Protein AF-A0A0R3S2K1-F1 (afdb_monomer_lite)

Organism: NCBI:txid1147741

pLDDT: mean 83.03, std 15.95, range [37.19, 96.56]

Secondary structure (DSSP, 8-state):
-----------SSHHHHHHHHHHHHHHHHHHHHHHHHHHHHHHHHHHHTT-SSSSHHHHHHHHHHHH-TT--HHHHHHHHHHHHHHHHHHHHHHHHHHHHHHHHHHHHHHGGG-TTHHHHHHHHHHHHHHHHHHHHHHHHHHHHHH----

InterPro domains:
  IPR010483 Alpha-2-macroglobulin RAP, C-terminal [PF06401] (21-150)
  IPR036744 RAP domain superfamily [G3DSA:1.20.81.10] (50-150)
  IPR036744 RAP domain superfamily [SSF47045] (48-147)
  IPR037999 Alpha-2-macroglobulin RAP, domain 3 [cd14808] (53-150)
  IPR038003 Alpha-2-macroglobulin receptor-associated protein [PTHR16560] (21-147)

Sequence (150 aa):
MQLFNKFNGNTLNGNSFEMSDKLNRELKMYHNNLIDSYDKLHRKVAQISEKVFNNEKVQNLWHLAVQNPNFTTSELESIRIELNHFDKRLEKMKYYDEELRAVKKQQEKLGKLNVFDEDVSSFEEENKRLQRKLRKLENYLETKIIHTEL

Structure (mmCIF, N/CA/C/O backbone):
data_AF-A0A0R3S2K1-F1
#
_entry.id   AF-A0A0R3S2K1-F1
#
loop_
_atom_site.group_PDB
_atom_site.id
_atom_site.type_symbol
_atom_site.label_atom_id
_atom_site.label_alt_id
_atom_site.label_comp_id
_atom_site.label_asym_id
_atom_site.label_entity_id
_atom_site.label_seq_id
_atom_site.pdbx_PDB_ins_code
_atom_site.Cartn_x
_atom_site.Cartn_y
_atom_site.Cartn_z
_atom_site.occupancy
_atom_site.B_iso_or_equiv
_atom_site.auth_seq_id
_atom_site.auth_comp_id
_atom_site.auth_asym_id
_atom_site.auth_atom_id
_atom_site.pdbx_PDB_model_num
ATOM 1 N N . MET A 1 1 ? -4.707 -32.297 91.037 1.00 39.66 1 MET A N 1
ATOM 2 C CA . MET A 1 1 ? -5.762 -32.079 90.024 1.00 39.66 1 MET A CA 1
ATOM 3 C C . MET A 1 1 ? -5.110 -31.469 88.798 1.00 39.66 1 MET A C 1
ATOM 5 O O . MET A 1 1 ? -4.618 -30.353 88.869 1.00 39.66 1 MET A O 1
ATOM 9 N N . GLN A 1 2 ? -5.002 -32.270 87.740 1.00 46.34 2 GLN A N 1
ATOM 10 C CA . GLN A 1 2 ? -4.475 -31.896 86.430 1.00 46.34 2 GLN A CA 1
ATOM 11 C C . GLN A 1 2 ? -5.421 -30.904 85.743 1.00 46.34 2 GLN A C 1
ATOM 13 O O . GLN A 1 2 ? -6.627 -31.132 85.741 1.00 46.34 2 GLN A O 1
ATOM 18 N N . LEU A 1 3 ? -4.874 -29.887 85.077 1.00 42.94 3 LEU A N 1
ATOM 19 C CA . LEU A 1 3 ? -5.505 -29.311 83.891 1.00 42.94 3 LEU A CA 1
ATOM 20 C C . LEU A 1 3 ? -4.481 -29.307 82.756 1.00 42.94 3 LEU A C 1
ATOM 22 O O . LEU A 1 3 ? -3.621 -28.441 82.634 1.00 42.94 3 LEU A O 1
ATOM 26 N N . PHE A 1 4 ? -4.581 -30.370 81.965 1.00 44.88 4 PHE A N 1
ATOM 27 C CA . PHE A 1 4 ? -4.102 -30.476 80.596 1.00 44.88 4 PHE A CA 1
ATOM 28 C C . PHE A 1 4 ? -4.712 -29.356 79.739 1.00 44.88 4 PHE A C 1
ATOM 30 O O . PHE A 1 4 ? -5.932 -29.230 79.714 1.00 44.88 4 PHE A O 1
ATOM 37 N N . ASN A 1 5 ? -3.901 -28.638 78.955 1.00 45.81 5 ASN A N 1
ATOM 38 C CA . ASN A 1 5 ? -4.160 -28.498 77.514 1.00 45.81 5 ASN A CA 1
ATOM 39 C C . ASN A 1 5 ? -2.987 -27.844 76.762 1.00 45.81 5 ASN A C 1
ATOM 41 O O . ASN A 1 5 ? -2.874 -26.632 76.636 1.00 45.81 5 ASN A O 1
ATOM 45 N N . LYS A 1 6 ? -2.105 -28.710 76.255 1.00 52.34 6 LYS A N 1
ATOM 46 C CA . LYS A 1 6 ? -1.800 -28.862 74.824 1.00 52.34 6 LYS A CA 1
ATOM 47 C C . LYS A 1 6 ? -1.987 -27.602 73.957 1.00 52.34 6 LYS A C 1
ATOM 49 O O . LYS A 1 6 ? -2.974 -27.495 73.238 1.00 52.34 6 LYS A O 1
ATOM 54 N N . PHE A 1 7 ? -0.973 -26.738 73.904 1.00 38.47 7 PHE A N 1
ATOM 55 C CA . PHE A 1 7 ? -0.719 -25.964 72.686 1.00 38.47 7 PHE A CA 1
ATOM 56 C C . PHE A 1 7 ? 0.224 -26.764 71.792 1.00 38.47 7 PHE A C 1
ATOM 58 O O . PHE A 1 7 ? 1.445 -26.753 71.916 1.00 38.47 7 PHE A O 1
ATOM 65 N N . ASN A 1 8 ? -0.432 -27.564 70.958 1.00 45.19 8 ASN A N 1
ATOM 66 C CA . ASN A 1 8 ? 0.135 -28.368 69.897 1.00 45.19 8 ASN A CA 1
ATOM 67 C C . ASN A 1 8 ? 0.798 -27.426 68.880 1.00 45.19 8 ASN A C 1
ATOM 69 O O . ASN A 1 8 ? 0.136 -26.532 68.352 1.00 45.19 8 ASN A O 1
ATOM 73 N N . GLY A 1 9 ? 2.084 -27.626 68.595 1.00 51.03 9 GLY A N 1
ATOM 74 C CA . GLY A 1 9 ? 2.709 -27.030 67.420 1.00 51.03 9 GLY A CA 1
ATOM 75 C C . GLY A 1 9 ? 2.014 -27.555 66.167 1.00 51.03 9 GLY A C 1
ATOM 76 O O . GLY A 1 9 ? 1.922 -28.766 66.009 1.00 51.03 9 GLY A O 1
ATOM 77 N N . ASN A 1 10 ? 1.461 -26.659 65.345 1.00 53.72 10 ASN A N 1
ATOM 78 C CA . ASN A 1 10 ? 1.144 -26.871 63.927 1.00 53.72 10 ASN A CA 1
ATOM 79 C C . ASN A 1 10 ? 0.471 -25.617 63.348 1.00 53.72 10 ASN A C 1
ATOM 81 O O . ASN A 1 10 ? -0.738 -25.602 63.134 1.00 53.72 10 ASN A O 1
ATOM 85 N N . THR A 1 11 ? 1.245 -24.566 63.059 1.00 53.06 11 THR A N 1
ATOM 86 C CA . THR A 1 11 ? 0.693 -23.416 62.319 1.00 53.06 11 THR A CA 1
ATOM 87 C C . THR A 1 11 ? 1.717 -22.710 61.432 1.00 53.06 11 THR A C 1
ATOM 89 O O . THR A 1 11 ? 1.779 -21.494 61.471 1.00 53.06 11 THR A O 1
ATOM 92 N N . LEU A 1 12 ? 2.539 -23.409 60.633 1.00 52.34 12 LEU A N 1
ATOM 93 C CA . LEU A 1 12 ? 3.434 -22.718 59.674 1.00 52.34 12 LEU A CA 1
ATOM 94 C C . LEU A 1 12 ? 3.697 -23.439 58.329 1.00 52.34 12 LEU A C 1
ATOM 96 O O . LEU A 1 12 ? 4.643 -23.075 57.646 1.00 52.34 12 LEU A O 1
ATOM 100 N N . ASN A 1 13 ? 2.874 -24.404 57.886 1.00 54.28 13 ASN A N 1
ATOM 101 C CA . ASN A 1 13 ? 3.122 -25.102 56.600 1.00 54.28 13 ASN A CA 1
ATOM 102 C C . ASN A 1 13 ? 2.076 -24.875 55.486 1.00 54.28 13 ASN A C 1
ATOM 104 O O . ASN A 1 13 ? 2.385 -25.139 54.329 1.00 54.28 13 ASN A O 1
ATOM 108 N N . GLY A 1 14 ? 0.880 -24.345 55.781 1.00 53.81 14 GLY A N 1
ATOM 109 C CA . GLY A 1 14 ? -0.171 -24.137 54.764 1.00 53.81 14 GLY A CA 1
ATOM 110 C C . GLY A 1 14 ? 0.125 -23.000 53.776 1.00 53.81 14 GLY A C 1
ATOM 111 O O . GLY A 1 14 ? -0.016 -23.170 52.570 1.00 53.81 14 GLY A O 1
ATOM 112 N N . ASN A 1 15 ? 0.642 -21.873 54.274 1.00 62.00 15 ASN A N 1
ATOM 113 C CA . ASN A 1 15 ? 0.906 -20.682 53.454 1.00 62.00 15 ASN A CA 1
ATOM 114 C C . ASN A 1 15 ? 2.074 -20.861 52.471 1.00 62.00 15 ASN A C 1
ATOM 116 O O . ASN A 1 15 ? 2.094 -20.232 51.419 1.00 62.00 15 ASN A O 1
ATOM 120 N N . SER A 1 16 ? 3.056 -21.705 52.806 1.00 69.50 16 SER A N 1
ATOM 121 C CA . SER A 1 16 ? 4.249 -21.911 51.973 1.00 69.50 16 SER A CA 1
ATOM 122 C C . SER A 1 16 ? 3.925 -22.711 50.707 1.00 69.50 16 SER A C 1
ATOM 124 O O . SER A 1 16 ? 4.368 -22.363 49.614 1.00 69.50 16 SER A O 1
ATOM 126 N N . PHE A 1 17 ? 3.087 -23.743 50.842 1.00 76.69 17 PHE A N 1
ATOM 127 C CA . PHE A 1 17 ? 2.661 -24.581 49.723 1.00 76.69 17 PHE A CA 1
ATOM 128 C C . PHE A 1 17 ? 1.764 -23.811 48.747 1.00 76.69 17 PHE A C 1
ATOM 130 O O . PHE A 1 17 ? 2.014 -23.814 47.547 1.00 76.69 17 PHE A O 1
ATOM 137 N N . GLU A 1 18 ? 0.783 -23.066 49.259 1.00 79.12 18 GLU A N 1
ATOM 138 C CA . GLU A 1 18 ? -0.133 -22.282 48.425 1.00 79.12 18 GLU A CA 1
ATOM 139 C C . GLU A 1 18 ? 0.579 -21.120 47.704 1.00 79.12 18 GLU A C 1
ATOM 141 O O . GLU A 1 18 ? 0.320 -20.852 46.528 1.00 79.12 18 GLU A O 1
ATOM 146 N N . MET A 1 19 ? 1.553 -20.482 48.366 1.00 79.06 19 MET A N 1
ATOM 147 C CA . MET A 1 19 ? 2.429 -19.481 47.747 1.00 79.06 19 MET A CA 1
ATOM 148 C C . MET A 1 19 ? 3.326 -20.100 46.662 1.00 79.06 19 MET A C 1
ATOM 150 O O . MET A 1 19 ? 3.502 -19.506 45.598 1.00 79.06 19 MET A O 1
ATOM 154 N N . SER A 1 20 ? 3.865 -21.299 46.904 1.00 85.25 20 SER A N 1
ATOM 155 C CA . SER A 1 20 ? 4.679 -22.041 45.933 1.00 85.25 20 SER A CA 1
ATOM 156 C C . SER A 1 20 ? 3.866 -22.451 44.702 1.00 85.25 20 SER A C 1
ATOM 158 O O . SER A 1 20 ? 4.311 -22.240 43.573 1.00 85.25 20 SER A O 1
ATOM 160 N N . ASP A 1 21 ? 2.642 -22.939 44.900 1.00 89.00 21 ASP A N 1
ATOM 161 C CA . ASP A 1 21 ? 1.721 -23.302 43.823 1.00 89.00 21 ASP A CA 1
ATOM 162 C C . ASP A 1 21 ? 1.313 -22.092 42.984 1.00 89.00 21 ASP A C 1
ATOM 164 O O . ASP A 1 21 ? 1.281 -22.166 41.750 1.00 89.00 21 ASP A O 1
ATOM 168 N N . LYS A 1 22 ? 1.037 -20.956 43.635 1.00 90.06 22 LYS A N 1
ATOM 169 C CA . LYS A 1 22 ? 0.742 -19.699 42.944 1.00 90.06 22 LYS A CA 1
ATOM 170 C C . LYS A 1 22 ? 1.932 -19.241 42.101 1.00 90.06 22 LYS A C 1
ATOM 172 O O . LYS A 1 22 ? 1.757 -18.953 40.918 1.00 90.06 22 LYS A O 1
ATOM 177 N N . LEU A 1 23 ? 3.136 -19.253 42.672 1.00 90.88 23 LEU A N 1
ATOM 178 C CA . LEU A 1 23 ? 4.360 -18.868 41.969 1.00 90.88 23 LEU A CA 1
ATOM 179 C C . LEU A 1 23 ? 4.642 -19.792 40.775 1.00 90.88 23 LEU A C 1
ATOM 181 O O . LEU A 1 23 ? 5.017 -19.329 39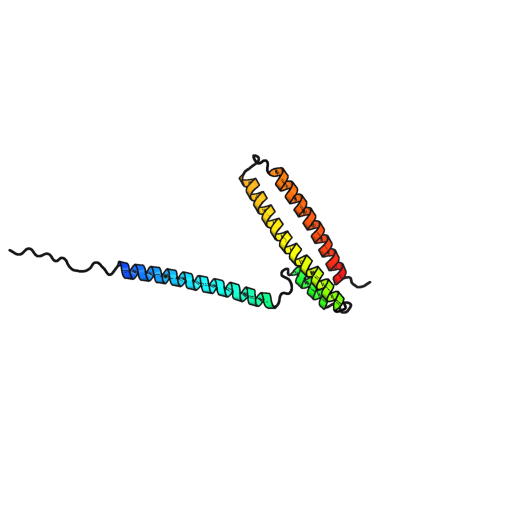.702 1.00 90.88 23 LEU A O 1
ATOM 185 N N . ASN A 1 24 ? 4.402 -21.096 40.925 1.00 91.69 24 ASN A N 1
ATOM 186 C CA . ASN A 1 24 ? 4.577 -22.074 39.855 1.00 91.69 24 ASN A CA 1
ATOM 187 C C . ASN A 1 24 ? 3.558 -21.874 38.716 1.00 91.69 24 ASN A C 1
ATOM 189 O O . ASN A 1 24 ? 3.896 -22.015 37.539 1.00 91.69 24 ASN A O 1
ATOM 193 N N . ARG A 1 25 ? 2.310 -21.502 39.039 1.00 93.25 25 ARG A N 1
ATOM 194 C CA . ARG A 1 25 ? 1.299 -21.130 38.032 1.00 93.25 25 ARG A CA 1
ATOM 195 C C . ARG A 1 25 ? 1.696 -19.866 37.279 1.00 93.25 25 ARG A C 1
ATOM 197 O O . ARG A 1 25 ? 1.649 -19.868 36.052 1.00 93.25 25 ARG A O 1
ATOM 204 N N . GLU A 1 26 ? 2.119 -18.824 37.991 1.00 94.00 26 GLU A N 1
ATOM 205 C CA . GLU A 1 26 ? 2.586 -17.576 37.377 1.00 94.00 26 GLU A CA 1
ATOM 206 C C . GLU A 1 26 ? 3.799 -17.828 36.476 1.00 94.00 26 GLU A C 1
ATOM 208 O O . GLU A 1 26 ? 3.810 -17.398 35.324 1.00 94.00 26 GLU A O 1
ATOM 213 N N . LEU A 1 27 ? 4.776 -18.612 36.940 1.00 95.00 27 LEU A N 1
ATOM 214 C CA . LEU A 1 27 ? 5.958 -18.969 36.160 1.00 95.00 27 LEU A CA 1
ATOM 215 C C . LEU A 1 27 ? 5.597 -19.732 34.879 1.00 95.00 27 LEU A C 1
ATOM 217 O O . LEU A 1 27 ? 6.116 -19.413 33.811 1.00 95.00 27 LEU A O 1
ATOM 221 N N . LYS A 1 28 ? 4.668 -20.694 34.958 1.00 94.75 28 LYS A N 1
ATOM 222 C CA . LYS A 1 28 ? 4.149 -21.399 33.775 1.00 94.75 28 LYS A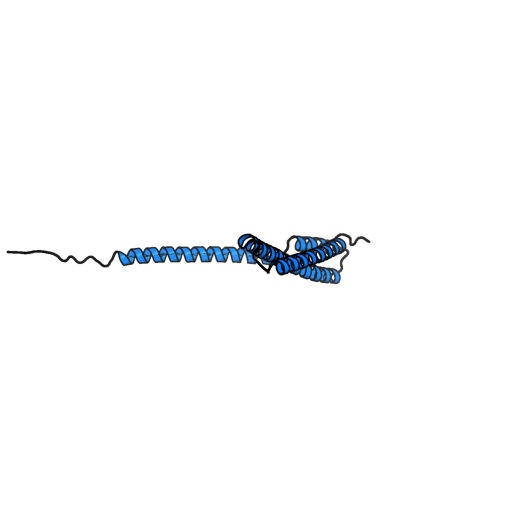 CA 1
ATOM 223 C C . LYS A 1 28 ? 3.449 -20.453 32.807 1.00 94.75 28 LYS A C 1
ATOM 225 O O . LYS A 1 28 ? 3.655 -20.567 31.604 1.00 94.75 28 LYS A O 1
ATOM 230 N N . MET A 1 29 ? 2.653 -19.508 33.308 1.00 94.38 29 MET A N 1
ATOM 231 C CA . MET A 1 29 ? 2.014 -18.502 32.458 1.00 94.38 29 MET A CA 1
ATOM 232 C C . MET A 1 29 ? 3.047 -17.629 31.744 1.00 94.38 29 MET A C 1
ATOM 234 O O . MET A 1 29 ? 2.950 -17.455 30.533 1.00 94.38 29 MET A O 1
ATOM 238 N N . TYR A 1 30 ? 4.056 -17.119 32.456 1.00 95.50 30 TYR A N 1
ATOM 239 C CA . TYR A 1 30 ? 5.134 -16.337 31.844 1.00 95.50 30 TYR A CA 1
ATOM 240 C C . TYR A 1 30 ? 5.921 -17.144 30.816 1.00 95.50 30 TYR A C 1
ATOM 242 O O . TYR A 1 30 ? 6.205 -16.632 29.737 1.00 95.50 30 TYR A O 1
ATOM 250 N N . HIS A 1 31 ? 6.237 -18.401 31.122 1.00 95.00 31 HIS A N 1
ATOM 251 C CA . HIS A 1 31 ? 6.942 -19.289 30.207 1.00 95.00 31 HIS A CA 1
ATOM 252 C C . HIS A 1 31 ? 6.143 -19.536 28.923 1.00 95.00 31 HIS A C 1
ATOM 254 O O . HIS A 1 31 ? 6.676 -19.358 27.831 1.00 95.00 31 HIS A O 1
ATOM 260 N N . ASN A 1 32 ? 4.853 -19.857 29.046 1.00 94.31 32 ASN A N 1
ATOM 261 C CA . ASN A 1 32 ? 3.976 -20.060 27.894 1.00 94.31 32 ASN A CA 1
ATOM 262 C C . ASN A 1 32 ? 3.831 -18.773 27.074 1.00 94.31 32 ASN A C 1
ATOM 264 O O . ASN A 1 32 ? 3.982 -18.800 25.859 1.00 94.31 32 ASN A O 1
ATOM 268 N N . ASN A 1 33 ? 3.639 -17.627 27.734 1.00 95.44 33 ASN A N 1
ATOM 269 C CA . ASN A 1 33 ? 3.582 -16.331 27.059 1.00 95.44 33 ASN A CA 1
ATOM 270 C C . ASN A 1 33 ? 4.889 -16.007 26.321 1.00 95.44 33 ASN A C 1
ATOM 272 O O . ASN A 1 33 ? 4.855 -15.443 25.227 1.00 95.44 33 ASN A O 1
ATOM 276 N N . LEU A 1 34 ? 6.043 -16.347 26.904 1.00 96.06 34 LEU A N 1
ATOM 277 C CA . LEU A 1 34 ? 7.349 -16.139 26.286 1.00 96.06 34 LEU A CA 1
ATOM 278 C C . LEU A 1 34 ? 7.526 -17.032 25.054 1.00 96.06 34 LEU A C 1
ATOM 280 O O . LEU A 1 34 ? 7.950 -16.528 24.017 1.00 96.06 34 LEU A O 1
ATOM 284 N N . ILE A 1 35 ? 7.158 -18.314 25.148 1.00 95.19 35 ILE A N 1
ATOM 285 C CA . ILE A 1 35 ? 7.172 -19.252 24.015 1.00 95.19 35 ILE A CA 1
ATOM 286 C C . ILE A 1 35 ? 6.245 -18.757 22.907 1.00 95.19 35 ILE A C 1
ATOM 288 O O . ILE A 1 35 ? 6.684 -18.616 21.772 1.00 95.19 35 ILE A O 1
ATOM 292 N N . ASP A 1 36 ? 5.006 -18.388 23.231 1.00 95.25 36 ASP A N 1
ATOM 293 C CA . ASP A 1 36 ? 4.048 -17.874 22.250 1.00 95.25 36 ASP A CA 1
ATOM 294 C C . ASP A 1 36 ? 4.568 -16.610 21.552 1.00 95.25 36 ASP A C 1
ATOM 296 O O . ASP A 1 36 ? 4.370 -16.410 20.351 1.00 95.25 36 ASP A O 1
ATOM 300 N N . SER A 1 37 ? 5.223 -15.727 22.308 1.00 93.06 37 SER A N 1
ATOM 301 C CA . SER A 1 37 ? 5.822 -14.500 21.777 1.00 93.06 37 SER A CA 1
ATOM 302 C C . SER A 1 37 ? 7.015 -14.806 20.871 1.00 93.06 37 SER A C 1
ATOM 304 O O . SER A 1 37 ? 7.139 -14.210 19.798 1.00 93.06 37 SER A O 1
ATOM 306 N N . TYR A 1 38 ? 7.861 -15.754 21.278 1.00 95.00 38 TYR A N 1
ATOM 307 C CA . TYR A 1 38 ? 8.998 -16.231 20.500 1.00 95.00 38 TYR A CA 1
ATOM 308 C C . TYR A 1 38 ? 8.548 -16.900 19.201 1.00 95.00 38 TYR A C 1
ATOM 310 O O . TYR A 1 38 ? 9.034 -16.528 18.138 1.00 95.00 38 TYR A O 1
ATOM 318 N N . ASP A 1 39 ? 7.571 -17.803 19.245 1.00 91.50 39 ASP A N 1
ATOM 319 C CA . ASP A 1 39 ? 7.051 -18.500 18.067 1.00 91.50 39 ASP A CA 1
ATOM 320 C C . ASP A 1 39 ? 6.434 -17.525 17.062 1.00 91.50 39 ASP A C 1
ATOM 322 O O . ASP A 1 39 ? 6.652 -17.635 15.852 1.00 91.50 39 ASP A O 1
ATOM 326 N N . LYS A 1 40 ? 5.697 -16.517 17.547 1.00 92.12 40 LYS A N 1
ATOM 327 C CA . LYS A 1 40 ? 5.181 -15.430 16.702 1.00 92.12 40 LYS A CA 1
ATOM 328 C C . LYS A 1 40 ? 6.315 -14.647 16.045 1.00 92.12 40 LYS A C 1
ATOM 330 O O . LYS A 1 40 ? 6.215 -14.326 14.860 1.00 92.12 40 LYS A O 1
ATOM 335 N N . LEU A 1 41 ? 7.377 -14.334 16.790 1.00 89.06 41 LEU A N 1
ATOM 336 C CA . LEU A 1 41 ? 8.542 -13.636 16.253 1.00 89.06 41 LEU A CA 1
ATOM 337 C C . LEU A 1 41 ? 9.282 -14.499 15.226 1.00 89.06 41 LEU A C 1
ATOM 339 O O . LEU A 1 41 ? 9.566 -14.020 14.135 1.00 89.06 41 LEU A O 1
ATOM 343 N N . HIS A 1 42 ? 9.528 -15.771 15.533 1.00 84.94 42 HIS A N 1
ATOM 344 C CA . HIS A 1 42 ? 10.204 -16.717 14.654 1.00 84.94 42 HIS A CA 1
ATOM 345 C C . HIS A 1 42 ? 9.455 -16.882 13.328 1.00 84.94 42 HIS A C 1
ATOM 347 O O . HIS A 1 42 ? 10.055 -16.747 12.264 1.00 84.94 42 HIS A O 1
ATOM 353 N N . ARG A 1 43 ? 8.126 -17.060 13.373 1.00 82.19 43 ARG A N 1
ATOM 354 C CA . ARG A 1 43 ? 7.282 -17.108 12.166 1.00 82.19 43 ARG A CA 1
ATOM 355 C C . ARG A 1 43 ? 7.377 -15.825 11.347 1.00 82.19 43 ARG A C 1
ATOM 357 O O . ARG A 1 43 ? 7.482 -15.899 10.128 1.00 82.19 43 ARG A O 1
ATOM 364 N N . LYS A 1 44 ? 7.366 -14.655 11.995 1.00 75.94 44 LYS A N 1
ATOM 365 C CA . LYS A 1 44 ? 7.538 -13.371 11.300 1.00 75.94 44 LYS A CA 1
ATOM 366 C C . LYS A 1 44 ? 8.912 -13.269 10.642 1.00 75.94 44 LYS A C 1
ATOM 368 O O . LYS A 1 44 ? 8.980 -12.915 9.476 1.00 75.94 44 LYS A O 1
ATOM 373 N N . VAL A 1 45 ? 9.986 -13.612 11.349 1.00 75.56 45 VAL A N 1
ATOM 374 C CA . VAL A 1 45 ? 11.359 -13.564 10.819 1.00 75.56 45 VAL A CA 1
ATOM 375 C C . VAL A 1 45 ? 11.535 -14.526 9.641 1.00 75.56 45 VAL A C 1
ATOM 377 O O . VAL A 1 45 ? 12.067 -14.121 8.612 1.00 75.56 45 VAL A O 1
ATOM 380 N N . ALA A 1 46 ? 11.023 -15.754 9.746 1.00 72.31 46 ALA A N 1
ATOM 381 C CA . ALA A 1 46 ? 11.057 -16.733 8.659 1.00 72.31 46 ALA A CA 1
ATOM 382 C C . ALA A 1 46 ? 10.245 -16.288 7.425 1.00 72.31 46 ALA A C 1
ATOM 384 O O . ALA A 1 46 ? 10.616 -16.591 6.299 1.00 72.31 46 ALA A O 1
ATOM 385 N N . GLN A 1 47 ? 9.156 -15.535 7.614 1.00 60.84 47 GLN A N 1
ATOM 386 C CA . GLN A 1 47 ? 8.392 -14.942 6.507 1.00 60.84 47 GLN A CA 1
ATOM 387 C C . GLN A 1 47 ? 9.063 -13.698 5.903 1.00 60.84 47 GLN A C 1
ATOM 389 O O . GLN A 1 47 ? 8.838 -13.389 4.734 1.00 60.84 47 GLN A O 1
ATOM 394 N N . ILE A 1 48 ? 9.869 -12.971 6.681 1.00 57.09 48 ILE A N 1
ATOM 395 C CA . ILE A 1 48 ? 10.580 -11.766 6.228 1.00 57.09 48 ILE A CA 1
ATOM 396 C C . ILE A 1 48 ? 11.726 -12.123 5.276 1.00 57.09 48 ILE A C 1
ATOM 398 O O . ILE A 1 48 ? 12.023 -11.335 4.383 1.00 57.09 48 ILE A O 1
ATOM 402 N N . SER A 1 49 ? 12.342 -13.304 5.399 1.00 55.62 49 SER A N 1
ATOM 403 C CA . SER A 1 49 ? 13.485 -13.673 4.550 1.00 55.62 49 SER A CA 1
ATOM 404 C C . SER A 1 49 ? 13.152 -13.858 3.064 1.00 55.62 49 SER A C 1
ATOM 406 O O . SER A 1 49 ? 14.074 -13.982 2.265 1.00 55.62 49 SER A O 1
ATOM 408 N N . GLU A 1 50 ? 11.873 -13.843 2.675 1.00 61.56 50 GLU A N 1
ATOM 409 C CA . GLU A 1 50 ? 11.446 -14.072 1.286 1.00 61.56 50 GLU A CA 1
ATOM 410 C C . GLU A 1 50 ? 10.643 -12.905 0.674 1.00 61.56 50 GLU A C 1
ATOM 412 O O . GLU A 1 50 ? 10.494 -12.818 -0.546 1.00 61.56 50 GLU A O 1
ATOM 417 N N . LYS A 1 51 ? 10.150 -11.963 1.493 1.00 70.31 51 LYS A N 1
ATOM 418 C CA . LYS A 1 51 ? 9.326 -10.838 1.022 1.00 70.31 51 LYS A CA 1
ATOM 419 C C . LYS A 1 51 ? 10.180 -9.600 0.755 1.00 70.31 51 LYS A C 1
ATOM 421 O O . LYS A 1 51 ? 10.698 -8.979 1.677 1.00 70.31 51 LYS A O 1
ATOM 426 N N . VAL A 1 52 ? 10.292 -9.219 -0.519 1.00 82.50 52 VAL A N 1
ATOM 427 C CA . VAL A 1 52 ? 10.972 -7.979 -0.944 1.00 82.50 52 VAL A CA 1
ATOM 428 C C . VAL A 1 52 ? 10.117 -6.752 -0.607 1.00 82.50 52 VAL A C 1
ATOM 430 O O . VAL A 1 52 ? 10.660 -5.692 -0.303 1.00 82.50 52 VAL A O 1
ATOM 433 N N . PHE A 1 53 ? 8.791 -6.915 -0.630 1.00 91.31 53 PHE A N 1
ATOM 434 C CA . PHE A 1 53 ? 7.805 -5.884 -0.310 1.00 91.31 53 PHE A CA 1
ATOM 435 C C . PHE A 1 53 ? 6.810 -6.388 0.738 1.00 91.31 53 PHE A C 1
ATOM 437 O O . PHE A 1 53 ? 6.475 -7.575 0.778 1.00 91.31 53 PHE A O 1
ATOM 444 N N . ASN A 1 54 ? 6.311 -5.482 1.581 1.00 89.06 54 ASN A N 1
ATOM 445 C CA . ASN A 1 54 ? 5.34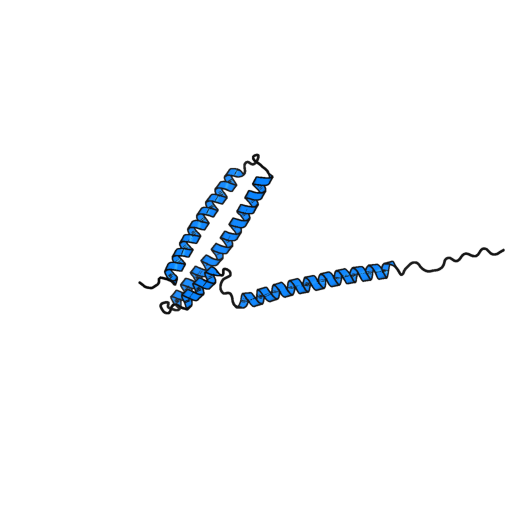6 -5.830 2.625 1.00 89.06 54 ASN A CA 1
ATOM 446 C C . ASN A 1 54 ? 3.952 -6.077 2.041 1.00 89.06 54 ASN A C 1
ATOM 448 O O . ASN A 1 54 ? 3.231 -6.973 2.489 1.00 89.06 54 ASN A O 1
ATOM 452 N N . ASN A 1 55 ? 3.561 -5.277 1.048 1.00 92.44 55 ASN A N 1
ATOM 453 C CA . ASN A 1 55 ? 2.279 -5.401 0.379 1.00 92.44 55 ASN A CA 1
ATOM 454 C C . ASN A 1 55 ? 2.317 -6.463 -0.734 1.00 92.44 55 ASN A C 1
ATOM 456 O O . ASN A 1 55 ? 3.129 -6.404 -1.658 1.00 92.44 55 ASN A O 1
ATOM 460 N N . GLU A 1 56 ? 1.371 -7.403 -0.685 1.00 91.88 56 GLU A N 1
ATOM 461 C CA . GLU A 1 56 ? 1.255 -8.506 -1.648 1.00 91.88 56 GLU A CA 1
ATOM 462 C C . GLU A 1 56 ? 1.036 -8.023 -3.088 1.00 91.88 56 GLU A C 1
ATOM 464 O O . GLU A 1 56 ? 1.589 -8.597 -4.023 1.00 91.88 56 GLU A O 1
ATOM 469 N N . LYS A 1 57 ? 0.297 -6.925 -3.292 1.00 92.19 57 LYS A N 1
ATOM 470 C CA . LYS A 1 57 ? 0.099 -6.350 -4.629 1.00 92.19 57 LYS A CA 1
ATOM 471 C C . LYS A 1 57 ? 1.411 -5.828 -5.213 1.00 92.19 57 LYS A C 1
ATOM 473 O O . LYS A 1 57 ? 1.688 -6.049 -6.389 1.00 92.19 57 LYS A O 1
ATOM 478 N N . VAL A 1 58 ? 2.229 -5.166 -4.397 1.00 95.38 58 VAL A N 1
ATOM 479 C CA . VAL A 1 58 ? 3.541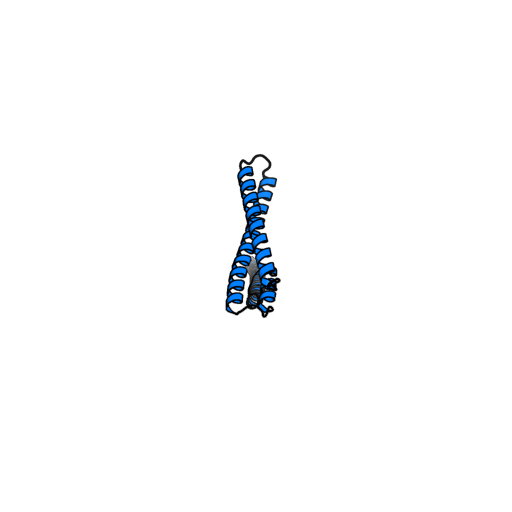 -4.659 -4.826 1.00 95.38 58 VAL A CA 1
ATOM 480 C C . VAL A 1 58 ? 4.488 -5.817 -5.131 1.00 95.38 58 VAL A C 1
ATOM 482 O O . VAL A 1 58 ? 5.180 -5.791 -6.147 1.00 95.38 58 VAL A O 1
ATOM 485 N N . GLN A 1 59 ? 4.453 -6.868 -4.311 1.00 93.56 59 GLN A N 1
ATOM 486 C CA . GLN A 1 59 ? 5.198 -8.101 -4.560 1.00 93.56 59 GLN A CA 1
ATOM 487 C C . GLN A 1 59 ? 4.801 -8.747 -5.900 1.00 93.56 59 GLN A C 1
ATOM 489 O O . GLN A 1 59 ? 5.676 -9.164 -6.658 1.00 93.56 59 GLN A O 1
ATOM 494 N N . ASN A 1 60 ? 3.506 -8.776 -6.229 1.00 91.88 60 ASN A N 1
ATOM 495 C CA . ASN A 1 60 ? 3.022 -9.297 -7.509 1.00 91.88 60 ASN A CA 1
ATOM 496 C C . ASN A 1 60 ? 3.501 -8.446 -8.694 1.00 91.88 60 ASN A C 1
ATOM 498 O O . ASN A 1 60 ? 3.973 -8.997 -9.684 1.00 91.88 60 ASN A O 1
ATOM 502 N N . LEU A 1 61 ? 3.444 -7.113 -8.586 1.00 93.69 61 LEU A N 1
ATOM 503 C CA . LEU A 1 61 ? 3.977 -6.210 -9.616 1.00 93.69 61 LEU A CA 1
ATOM 504 C C . LEU A 1 61 ? 5.477 -6.420 -9.837 1.00 93.69 61 LEU A C 1
ATOM 506 O O . LEU A 1 61 ? 5.932 -6.452 -10.976 1.00 93.69 61 LEU A O 1
ATOM 510 N N . TRP A 1 62 ? 6.241 -6.614 -8.762 1.00 94.50 62 TRP A N 1
ATOM 511 C CA . TRP A 1 62 ? 7.660 -6.935 -8.871 1.00 94.50 62 TRP A CA 1
ATOM 512 C C . TRP A 1 62 ? 7.902 -8.261 -9.591 1.00 94.50 62 TRP A C 1
ATOM 514 O O . TRP A 1 62 ? 8.769 -8.340 -10.457 1.00 94.50 62 TRP A O 1
ATOM 524 N N . HIS A 1 63 ? 7.118 -9.290 -9.272 1.00 91.31 63 HIS A N 1
ATOM 525 C CA . HIS A 1 63 ? 7.227 -10.585 -9.934 1.00 91.31 63 HIS A CA 1
ATOM 526 C C . HIS A 1 63 ? 6.964 -10.477 -11.442 1.00 91.31 63 HIS A C 1
ATOM 528 O O . HIS A 1 63 ? 7.738 -11.011 -12.231 1.00 91.31 63 HIS A O 1
ATOM 534 N N . LEU A 1 64 ? 5.932 -9.723 -11.839 1.00 91.31 64 LEU A N 1
ATOM 535 C CA . LEU A 1 64 ? 5.633 -9.447 -13.248 1.00 91.31 64 LEU A CA 1
ATOM 536 C C . LEU A 1 64 ? 6.768 -8.679 -13.938 1.00 91.31 64 LEU A C 1
ATOM 538 O O . LEU A 1 64 ? 7.139 -9.020 -15.056 1.00 91.31 64 LEU A O 1
ATOM 542 N N . ALA A 1 65 ? 7.358 -7.685 -13.266 1.00 90.94 65 ALA A N 1
ATOM 543 C CA . ALA A 1 65 ? 8.483 -6.928 -13.812 1.00 90.94 65 ALA A CA 1
ATOM 544 C C . ALA A 1 65 ? 9.709 -7.820 -14.059 1.00 90.94 65 ALA A C 1
ATOM 546 O O . ALA A 1 65 ? 10.299 -7.754 -15.129 1.00 90.94 65 ALA A O 1
ATOM 547 N N . VAL A 1 66 ? 10.061 -8.692 -13.109 1.00 89.69 66 VAL A N 1
ATOM 548 C CA . VAL A 1 66 ? 11.204 -9.616 -13.237 1.00 89.69 66 VAL A CA 1
ATOM 549 C C . VAL A 1 66 ? 10.986 -10.665 -14.332 1.00 89.69 66 VAL A C 1
ATOM 551 O O . VAL A 1 66 ? 11.945 -11.096 -14.966 1.00 89.69 66 VAL A O 1
ATOM 554 N N . GLN A 1 67 ? 9.741 -11.087 -14.559 1.00 87.56 67 GLN A N 1
ATOM 555 C CA . GLN A 1 67 ? 9.404 -12.026 -15.631 1.00 87.56 67 GLN A CA 1
ATOM 556 C C . GLN A 1 67 ? 9.449 -11.397 -17.029 1.00 87.56 67 GLN A C 1
ATOM 558 O O . GLN A 1 67 ? 9.524 -12.133 -18.012 1.00 87.56 67 GLN A O 1
ATOM 563 N N . ASN A 1 68 ? 9.387 -10.068 -17.135 1.00 84.81 68 ASN A N 1
ATOM 564 C CA . ASN A 1 68 ? 9.378 -9.376 -18.414 1.00 84.81 68 ASN A CA 1
ATOM 565 C C . ASN A 1 68 ? 10.816 -9.263 -18.975 1.00 84.81 68 ASN A C 1
ATOM 567 O O . ASN A 1 68 ? 11.645 -8.560 -18.391 1.00 84.81 68 ASN A O 1
ATOM 571 N N . PRO A 1 69 ? 11.130 -9.917 -20.112 1.00 83.94 69 PRO A N 1
ATOM 572 C CA . PRO A 1 69 ? 12.478 -9.919 -20.682 1.00 83.94 69 PRO A CA 1
ATOM 573 C C . PRO A 1 69 ? 12.876 -8.579 -21.320 1.00 83.94 69 PRO A C 1
ATOM 575 O O . PRO A 1 69 ? 14.044 -8.400 -21.659 1.00 83.94 69 PRO A O 1
ATOM 578 N N . ASN A 1 70 ? 11.935 -7.644 -21.493 1.00 87.31 70 ASN A N 1
ATOM 579 C CA . ASN A 1 70 ? 12.187 -6.355 -22.140 1.00 87.31 70 ASN A CA 1
ATOM 580 C C . ASN A 1 70 ? 12.910 -5.359 -21.224 1.00 87.31 70 ASN A C 1
ATOM 582 O O . ASN A 1 70 ? 13.401 -4.343 -21.711 1.00 87.31 70 ASN A O 1
ATOM 586 N N . PHE A 1 71 ? 12.985 -5.626 -19.917 1.00 88.25 71 PHE A N 1
ATOM 587 C CA . PHE A 1 71 ? 13.684 -4.749 -18.987 1.00 88.25 71 PHE A CA 1
ATOM 588 C C . PHE A 1 71 ? 15.151 -5.123 -18.836 1.00 88.25 71 PHE A C 1
ATOM 590 O O . PHE A 1 71 ? 15.522 -6.263 -18.552 1.00 88.25 71 PHE A O 1
ATOM 597 N N . THR A 1 72 ? 16.001 -4.111 -18.921 1.00 90.50 72 THR A N 1
ATOM 598 C CA . THR A 1 72 ? 17.396 -4.212 -18.508 1.00 90.50 72 THR A CA 1
ATOM 599 C C . THR A 1 72 ? 17.517 -4.261 -16.984 1.00 90.50 72 THR A C 1
ATOM 601 O O . THR A 1 72 ? 16.649 -3.796 -16.241 1.00 90.50 72 THR A O 1
ATOM 604 N N . THR A 1 73 ? 18.656 -4.740 -16.480 1.00 87.88 73 THR A N 1
ATOM 605 C CA . THR A 1 73 ? 18.950 -4.757 -15.037 1.00 87.88 73 THR A CA 1
ATOM 606 C C . THR A 1 73 ? 18.842 -3.370 -14.393 1.00 87.88 73 THR A C 1
ATOM 608 O O . THR A 1 73 ? 18.395 -3.248 -13.254 1.00 87.88 73 THR A O 1
ATOM 611 N N . SER A 1 74 ? 19.218 -2.312 -15.122 1.00 88.62 74 SER A N 1
ATOM 612 C CA . SER A 1 74 ? 19.119 -0.932 -14.631 1.00 88.62 74 SER A CA 1
ATOM 613 C C . SER A 1 74 ? 17.666 -0.464 -14.508 1.00 88.62 74 SER A C 1
ATOM 615 O O . SER A 1 74 ? 17.324 0.248 -13.563 1.00 88.62 74 SER A O 1
ATOM 617 N N . GLU A 1 75 ? 16.803 -0.848 -15.448 1.00 91.00 75 GLU A N 1
ATOM 618 C CA . GLU A 1 75 ? 15.377 -0.512 -15.412 1.00 91.00 75 GLU A CA 1
ATOM 619 C C . GLU A 1 75 ? 14.649 -1.293 -14.324 1.00 91.00 75 GLU A C 1
ATOM 621 O O . GLU A 1 75 ? 13.839 -0.709 -13.605 1.00 91.00 75 GLU A O 1
ATOM 626 N N . LEU A 1 76 ? 14.988 -2.572 -14.137 1.00 91.94 76 LEU A N 1
ATOM 627 C CA . LEU A 1 76 ? 14.473 -3.376 -13.030 1.00 91.94 76 LEU A CA 1
ATOM 628 C C . LEU A 1 76 ? 14.815 -2.749 -11.677 1.00 91.94 76 LEU A C 1
ATOM 630 O O . LEU A 1 76 ? 13.944 -2.662 -10.815 1.00 91.94 76 LEU A O 1
ATOM 634 N N . GLU A 1 77 ? 16.037 -2.248 -11.488 1.00 91.25 77 GLU A N 1
ATOM 635 C CA . GLU A 1 77 ? 16.392 -1.566 -10.239 1.00 91.25 77 GLU A CA 1
ATOM 636 C C . GLU A 1 77 ? 15.624 -0.242 -10.068 1.00 91.25 77 GLU A C 1
ATOM 638 O O . GLU A 1 77 ? 15.117 0.041 -8.981 1.00 91.25 77 GLU A O 1
ATOM 643 N N . SER A 1 78 ? 15.424 0.531 -11.143 1.00 94.00 78 SER A N 1
ATOM 644 C CA . SER A 1 78 ? 14.557 1.721 -11.097 1.00 94.00 78 SER A CA 1
ATOM 645 C C . SER A 1 78 ? 13.119 1.367 -10.698 1.00 94.00 78 SER A C 1
ATOM 647 O O . SER A 1 78 ? 12.540 2.002 -9.814 1.00 94.00 78 SER A O 1
ATOM 649 N N . ILE A 1 79 ? 12.549 0.320 -11.301 1.00 94.19 79 ILE A N 1
ATOM 650 C CA . ILE A 1 79 ? 11.205 -0.184 -10.989 1.00 94.19 79 ILE A CA 1
ATOM 651 C C . ILE A 1 79 ? 11.134 -0.653 -9.535 1.00 94.19 79 ILE A C 1
ATOM 653 O O . ILE A 1 79 ? 10.175 -0.330 -8.837 1.00 94.19 79 ILE A O 1
ATOM 657 N N . ARG A 1 80 ? 12.157 -1.352 -9.037 1.00 94.12 80 ARG A N 1
ATOM 658 C CA . ARG A 1 80 ? 12.235 -1.792 -7.639 1.00 94.12 80 ARG A CA 1
ATOM 659 C C . ARG A 1 80 ? 12.174 -0.614 -6.669 1.00 94.12 80 ARG A C 1
ATOM 661 O O . ARG A 1 80 ? 11.445 -0.671 -5.677 1.00 94.12 80 ARG A O 1
ATOM 668 N N . ILE A 1 81 ? 12.911 0.460 -6.952 1.00 95.31 81 ILE A N 1
ATOM 669 C CA . ILE A 1 81 ? 12.911 1.682 -6.136 1.00 95.31 81 ILE A CA 1
ATOM 670 C C . ILE A 1 81 ? 11.530 2.353 -6.172 1.00 95.31 81 ILE A C 1
ATOM 672 O O . ILE A 1 81 ? 11.002 2.742 -5.126 1.00 95.31 81 ILE A O 1
ATOM 676 N N . GLU A 1 82 ? 10.920 2.467 -7.354 1.00 95.69 82 GLU A N 1
ATOM 677 C CA . GLU A 1 82 ? 9.570 3.020 -7.519 1.00 95.69 82 GLU A CA 1
ATOM 678 C C . GLU A 1 82 ? 8.518 2.195 -6.750 1.00 95.69 82 GLU A C 1
ATOM 680 O O . GLU A 1 82 ? 7.698 2.766 -6.023 1.00 95.69 82 GLU A O 1
ATOM 685 N N . LEU A 1 83 ? 8.588 0.862 -6.828 1.00 96.31 83 LEU A N 1
ATOM 686 C CA . LEU A 1 83 ? 7.729 -0.064 -6.084 1.00 96.31 83 LEU A CA 1
ATOM 687 C C . LEU A 1 83 ? 7.940 0.045 -4.569 1.00 96.31 83 LEU A C 1
ATOM 689 O O . LEU A 1 83 ? 6.967 0.047 -3.822 1.00 96.31 83 LEU A O 1
ATOM 693 N N . ASN A 1 84 ? 9.175 0.232 -4.101 1.00 95.56 84 ASN A N 1
ATOM 694 C CA . ASN A 1 84 ? 9.464 0.437 -2.678 1.00 95.56 84 ASN A CA 1
ATOM 695 C C . ASN A 1 84 ? 8.842 1.743 -2.158 1.00 95.56 84 ASN A C 1
ATOM 697 O O . ASN A 1 84 ? 8.288 1.798 -1.059 1.00 95.56 84 ASN A O 1
ATOM 701 N N . HIS A 1 85 ? 8.891 2.815 -2.954 1.00 95.38 85 HIS A N 1
ATOM 702 C CA . HIS A 1 85 ? 8.186 4.050 -2.614 1.00 95.38 85 HIS A CA 1
ATOM 703 C C . HIS A 1 85 ? 6.668 3.862 -2.600 1.00 95.38 85 HIS A C 1
ATOM 705 O O . HIS A 1 85 ? 5.994 4.444 -1.748 1.00 95.38 85 HIS A O 1
ATOM 711 N N . PHE A 1 86 ? 6.124 3.071 -3.523 1.00 96.56 86 PHE A N 1
ATOM 712 C CA . PHE A 1 86 ? 4.701 2.756 -3.562 1.00 96.56 86 PHE A CA 1
ATOM 713 C C . PHE A 1 86 ? 4.258 1.927 -2.343 1.00 96.56 86 PHE A C 1
ATOM 715 O O . PHE A 1 86 ? 3.279 2.304 -1.701 1.00 96.56 86 PHE A O 1
ATOM 722 N N . ASP A 1 87 ? 5.024 0.904 -1.951 1.00 96.12 87 ASP A N 1
ATOM 723 C CA . ASP A 1 87 ? 4.783 0.071 -0.760 1.00 96.12 87 ASP A CA 1
ATOM 724 C C . ASP A 1 87 ? 4.714 0.915 0.522 1.00 96.12 87 ASP A C 1
ATOM 726 O O . ASP A 1 87 ? 3.723 0.893 1.253 1.00 96.12 87 ASP A O 1
ATOM 730 N N . LYS A 1 88 ? 5.709 1.787 0.732 1.00 95.06 88 LYS A N 1
ATOM 731 C CA . LYS A 1 88 ? 5.729 2.718 1.875 1.00 95.06 88 LYS A CA 1
ATOM 732 C C . LYS A 1 88 ? 4.542 3.680 1.874 1.00 95.06 88 LYS A C 1
ATOM 734 O O . LYS A 1 88 ? 4.016 4.034 2.929 1.00 95.06 88 LYS A O 1
ATOM 739 N N . ARG A 1 89 ? 4.110 4.144 0.696 1.00 95.19 89 ARG A N 1
ATOM 740 C CA . ARG A 1 89 ? 2.939 5.028 0.584 1.00 95.19 89 ARG A CA 1
ATOM 741 C C . ARG A 1 89 ? 1.634 4.284 0.874 1.00 95.19 89 ARG A C 1
ATOM 743 O O . ARG A 1 89 ? 0.751 4.890 1.472 1.00 95.19 89 ARG A O 1
ATOM 750 N N . LEU A 1 90 ? 1.518 3.008 0.501 1.00 95.56 90 LEU A N 1
ATOM 751 C CA . LEU A 1 90 ? 0.381 2.151 0.857 1.00 95.56 90 LEU A CA 1
ATOM 752 C C . LEU A 1 90 ? 0.294 1.934 2.370 1.00 95.56 90 LEU A C 1
ATOM 754 O O . LEU A 1 90 ? -0.786 2.061 2.943 1.00 95.56 90 LEU A O 1
ATOM 758 N N . GLU A 1 91 ? 1.423 1.672 3.028 1.00 94.50 91 GLU A N 1
ATOM 759 C CA . GLU A 1 91 ? 1.477 1.543 4.487 1.00 94.50 91 GLU A CA 1
ATOM 760 C C . GLU A 1 91 ? 1.047 2.842 5.183 1.00 94.50 91 GLU A C 1
ATOM 762 O O . GLU A 1 91 ? 0.169 2.832 6.047 1.00 94.50 91 GLU A O 1
ATOM 767 N N . LYS A 1 92 ? 1.589 3.982 4.739 1.00 94.06 92 LYS A N 1
ATOM 768 C CA . LYS A 1 92 ? 1.207 5.303 5.254 1.00 94.06 92 LYS A CA 1
ATOM 769 C C . LYS A 1 92 ? -0.284 5.599 5.051 1.00 94.06 92 LYS A C 1
ATOM 771 O O . LYS A 1 92 ? -0.933 6.146 5.936 1.00 94.06 92 LYS A O 1
ATOM 776 N N . MET A 1 93 ? -0.829 5.224 3.896 1.00 94.31 93 MET A N 1
ATOM 777 C CA . MET A 1 93 ? -2.245 5.387 3.573 1.00 94.31 93 MET A CA 1
ATOM 778 C C . MET A 1 93 ? -3.136 4.551 4.502 1.00 94.31 93 MET A C 1
ATOM 780 O O . MET A 1 93 ? -4.131 5.051 5.020 1.00 94.31 93 MET A O 1
ATOM 784 N N . LYS A 1 94 ? -2.742 3.303 4.778 1.00 94.00 94 LYS A N 1
ATOM 785 C CA . LYS A 1 94 ? -3.443 2.438 5.732 1.00 94.00 94 LYS A CA 1
ATOM 786 C C . LYS A 1 94 ? -3.478 3.055 7.133 1.00 94.00 94 LYS A C 1
ATOM 788 O O . LYS A 1 94 ? -4.536 3.067 7.755 1.00 94.00 94 LYS A O 1
ATOM 793 N N . TYR A 1 95 ? -2.353 3.601 7.595 1.00 93.94 95 TYR A N 1
ATOM 794 C CA . TYR A 1 95 ? -2.283 4.303 8.878 1.00 93.94 95 TYR A CA 1
ATOM 795 C C . TYR A 1 95 ? -3.263 5.488 8.936 1.00 93.94 95 TYR A C 1
ATOM 797 O O . TYR A 1 95 ? -4.040 5.593 9.882 1.00 93.94 95 TYR A O 1
ATOM 805 N N . TYR A 1 96 ? -3.304 6.335 7.901 1.00 93.38 96 TYR A N 1
ATOM 806 C CA . TYR A 1 96 ? -4.239 7.467 7.863 1.00 93.38 96 TYR A CA 1
ATOM 807 C C . TYR A 1 96 ? -5.708 7.048 7.809 1.00 93.38 96 TYR A C 1
ATOM 809 O O . TYR A 1 96 ? -6.551 7.690 8.432 1.00 93.38 96 TYR A O 1
ATOM 817 N N . ASP A 1 97 ? -6.034 5.958 7.112 1.00 93.56 97 ASP A N 1
ATOM 818 C CA . ASP A 1 97 ? -7.391 5.407 7.129 1.00 93.56 97 ASP A CA 1
ATOM 819 C C . ASP A 1 97 ? -7.791 4.906 8.525 1.00 93.56 97 ASP A C 1
ATOM 821 O O . ASP A 1 97 ? -8.936 5.090 8.944 1.00 93.56 97 ASP A O 1
ATOM 825 N N . GLU A 1 98 ? -6.869 4.282 9.258 1.00 95.00 98 GLU A N 1
ATOM 826 C CA . GLU A 1 98 ? -7.093 3.842 10.639 1.00 95.00 98 GLU A CA 1
ATOM 827 C C . GLU A 1 98 ? -7.270 5.032 11.594 1.00 95.00 98 GLU A C 1
ATOM 829 O O . GLU A 1 98 ? -8.211 5.040 12.393 1.00 95.00 98 GLU A O 1
ATOM 834 N N . GLU A 1 99 ? -6.433 6.062 11.463 1.00 92.56 99 GLU A N 1
ATOM 835 C CA . GLU A 1 99 ? -6.518 7.299 12.241 1.00 92.56 99 GLU A CA 1
ATOM 836 C C . GLU A 1 99 ? -7.839 8.037 11.979 1.00 92.56 99 GLU A C 1
ATOM 838 O O . GLU A 1 99 ? -8.573 8.355 12.916 1.00 92.56 99 GLU A O 1
ATOM 843 N N . LEU A 1 100 ? -8.222 8.204 10.708 1.00 90.75 100 LEU A N 1
ATOM 844 C CA . LEU A 1 100 ? -9.485 8.838 10.330 1.00 90.75 100 LEU A CA 1
ATOM 845 C C . LEU A 1 100 ? -10.692 8.068 10.885 1.00 90.75 100 LEU A C 1
ATOM 847 O O . LEU A 1 100 ? -11.647 8.673 11.374 1.00 90.75 100 LEU A O 1
ATOM 851 N N . ARG A 1 101 ? -10.659 6.728 10.858 1.00 91.69 101 ARG A N 1
ATOM 852 C CA . ARG A 1 101 ? -11.710 5.892 11.469 1.00 91.69 101 ARG A CA 1
ATOM 853 C C . ARG A 1 101 ? -11.779 6.078 12.982 1.00 91.69 101 ARG A C 1
ATOM 855 O O . ARG A 1 101 ? -12.879 6.132 13.532 1.00 91.69 101 ARG A O 1
ATOM 862 N N . ALA A 1 102 ? -10.634 6.162 13.657 1.00 90.38 102 ALA A N 1
ATOM 863 C CA . ALA A 1 102 ? -10.583 6.373 15.099 1.00 90.38 102 ALA A CA 1
ATOM 864 C C . ALA A 1 102 ? -11.172 7.737 15.487 1.00 90.38 102 ALA A C 1
ATOM 866 O O . ALA A 1 102 ? -12.008 7.800 16.391 1.00 90.38 102 ALA A O 1
ATOM 867 N N . VAL A 1 103 ? -10.804 8.795 14.760 1.00 87.69 103 VAL A N 1
ATOM 868 C CA . VAL A 1 103 ? -11.316 10.156 14.962 1.00 87.69 103 VAL A CA 1
ATOM 869 C C . VAL A 1 103 ? -12.828 10.219 14.728 1.00 87.69 103 VAL A C 1
ATOM 871 O O . VAL A 1 103 ? -13.560 10.680 15.603 1.00 87.69 103 VAL A O 1
ATOM 874 N N . LYS A 1 104 ? -13.331 9.650 13.624 1.00 86.25 104 LYS A N 1
ATOM 875 C CA . LYS A 1 104 ? -14.780 9.580 13.348 1.00 86.25 104 LYS A CA 1
ATOM 876 C C . LYS A 1 104 ? -15.550 8.849 14.449 1.00 86.25 104 LYS A C 1
ATOM 878 O O . LYS A 1 104 ? -16.576 9.331 14.918 1.00 86.25 104 LYS A O 1
ATOM 883 N N . LYS A 1 105 ? -15.015 7.730 14.944 1.00 88.25 105 LYS A N 1
ATOM 884 C CA . LYS A 1 105 ? -15.620 6.980 16.057 1.00 88.25 105 LYS A CA 1
ATOM 885 C C . LYS A 1 105 ? -15.646 7.781 17.363 1.00 88.25 105 LYS A C 1
ATOM 887 O O . LYS A 1 105 ? -16.548 7.595 18.178 1.00 88.25 105 LYS A O 1
ATOM 892 N N . GLN A 1 106 ? -14.649 8.631 17.615 1.00 84.88 106 GLN A N 1
ATOM 893 C CA . GLN A 1 106 ? -14.663 9.532 18.772 1.00 84.88 106 GLN A CA 1
ATOM 894 C C . GLN A 1 106 ? -15.696 10.649 18.597 1.00 84.88 106 GLN A C 1
ATOM 896 O O . GLN A 1 106 ? -16.430 10.942 19.538 1.00 84.88 106 GLN A O 1
ATOM 901 N N . GLN A 1 107 ? -15.810 11.213 17.393 1.00 81.94 107 GLN A N 1
ATOM 902 C CA . GLN A 1 107 ? -16.807 12.231 17.066 1.00 81.94 107 GLN A CA 1
ATOM 903 C C . GLN A 1 107 ? -18.240 11.712 17.263 1.00 81.94 107 GLN A C 1
ATOM 905 O O . GLN A 1 107 ? -19.043 12.365 17.927 1.00 81.94 107 GLN A O 1
ATOM 910 N N . GLU A 1 108 ? -18.539 10.502 16.781 1.00 83.06 108 GLU A N 1
ATOM 911 C CA . GLU A 1 108 ? -19.840 9.845 16.980 1.00 83.06 108 GLU A CA 1
ATOM 912 C C . GLU A 1 108 ? -20.205 9.697 18.464 1.00 83.06 108 GLU A C 1
ATOM 914 O O . GLU A 1 108 ? -21.364 9.863 18.838 1.00 83.06 108 GLU A O 1
ATOM 919 N N . LYS A 1 109 ? -19.217 9.426 19.328 1.00 83.06 109 LYS A N 1
ATOM 920 C CA . LYS A 1 109 ? -19.425 9.298 20.779 1.00 83.06 109 LYS A CA 1
ATOM 921 C C . LYS A 1 109 ? -19.666 10.634 21.481 1.00 83.06 109 LYS A C 1
ATOM 923 O O . LYS A 1 109 ? -20.361 10.655 22.491 1.00 83.06 109 LYS A O 1
ATOM 928 N N . LEU A 1 110 ? -19.060 11.718 20.995 1.00 77.12 110 LEU A N 1
ATOM 929 C CA . LEU A 1 110 ? -19.130 13.045 21.618 1.00 77.12 110 LEU A CA 1
ATOM 930 C C . LEU A 1 110 ? -20.326 13.883 21.119 1.00 77.12 110 LEU A C 1
ATOM 932 O O . LEU A 1 110 ? -20.725 14.837 21.784 1.00 77.12 110 LEU A O 1
ATOM 936 N N . GLY A 1 111 ? -20.937 13.515 19.988 1.00 70.38 111 GLY A N 1
ATOM 937 C CA . GLY A 1 111 ? -22.115 14.191 19.433 1.00 70.38 111 GLY A CA 1
ATOM 938 C C . GLY A 1 111 ? -21.814 15.556 18.789 1.00 70.38 111 GLY A C 1
ATOM 939 O O . GLY A 1 111 ? -20.663 15.927 18.574 1.00 70.38 111 GLY A O 1
ATOM 940 N N . LYS A 1 112 ? -22.867 16.327 18.467 1.00 62.50 112 LYS A N 1
ATOM 941 C CA . LYS A 1 112 ? -22.807 17.607 17.714 1.00 62.50 112 LYS A CA 1
ATOM 942 C C . LYS A 1 112 ? -22.153 18.794 18.455 1.00 62.50 112 LYS A C 1
ATOM 944 O O . LYS A 1 112 ? -22.244 19.918 17.976 1.00 62.50 112 LYS A O 1
ATOM 949 N N . LEU A 1 113 ? -21.545 18.590 19.625 1.00 56.59 113 LEU A N 1
ATOM 950 C CA . LEU A 1 113 ? -21.054 19.686 20.476 1.00 56.59 113 LEU A CA 1
ATOM 951 C C . LEU A 1 113 ? -19.604 20.122 20.172 1.00 56.59 113 LEU A C 1
ATOM 953 O O . LEU A 1 113 ? -19.099 21.034 20.819 1.00 56.59 113 LEU A O 1
ATOM 957 N N . ASN A 1 114 ? -18.915 19.478 19.226 1.00 56.44 114 ASN A N 1
ATOM 958 C CA . ASN A 1 114 ? -17.486 19.705 19.002 1.00 56.44 114 ASN A CA 1
ATOM 959 C C . ASN A 1 114 ? -17.190 20.671 17.848 1.00 56.44 114 ASN A C 1
ATOM 961 O O . ASN A 1 114 ? -17.616 20.456 16.719 1.00 56.44 114 ASN A O 1
ATOM 965 N N . VAL A 1 115 ? -16.338 21.658 18.136 1.00 58.28 115 VAL A N 1
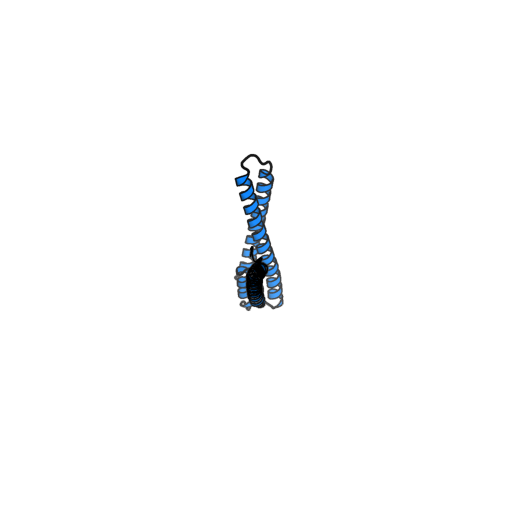ATOM 966 C CA . VAL A 1 115 ? -15.698 22.596 17.186 1.00 58.28 115 VAL A CA 1
ATOM 967 C C . VAL A 1 115 ? -14.722 21.887 16.222 1.00 58.28 115 VAL A C 1
ATOM 969 O O . VAL A 1 115 ? -14.291 22.465 15.236 1.00 58.28 115 VAL A O 1
ATOM 972 N N . PHE A 1 116 ? -14.413 20.608 16.459 1.00 62.75 116 PHE A N 1
ATOM 973 C CA . PHE A 1 116 ? -13.461 19.807 15.676 1.00 62.75 116 PHE A CA 1
ATOM 974 C C . PHE A 1 116 ? -13.985 19.302 14.316 1.00 62.75 116 PHE A C 1
ATOM 976 O O . PHE A 1 116 ? -13.255 18.613 13.612 1.00 62.75 116 PHE A O 1
ATOM 983 N N . ASP A 1 117 ? -15.231 19.597 13.931 1.00 69.12 117 ASP A N 1
ATOM 984 C CA . ASP A 1 117 ? -15.832 19.063 12.692 1.00 69.12 117 ASP A CA 1
ATOM 985 C C . ASP A 1 117 ? -15.102 19.546 11.419 1.00 69.12 117 ASP A C 1
ATOM 987 O O . ASP A 1 117 ? -14.906 18.785 10.469 1.00 69.12 117 ASP A O 1
ATOM 991 N N . GLU A 1 118 ? -14.608 20.789 11.427 1.00 72.31 118 GLU A N 1
ATOM 992 C CA . GLU A 1 118 ? -13.847 21.363 10.309 1.00 72.31 118 GLU A CA 1
ATOM 993 C C . GLU A 1 118 ? -12.477 20.683 10.125 1.00 72.31 118 GLU A C 1
ATOM 995 O O . GLU A 1 118 ? -12.099 20.344 9.000 1.00 72.31 118 GLU A O 1
ATOM 1000 N N . ASP A 1 119 ? -11.776 20.379 11.223 1.00 80.19 119 ASP A N 1
ATOM 1001 C CA . ASP A 1 119 ? -10.483 19.681 11.195 1.00 80.19 119 ASP A CA 1
ATOM 1002 C C . ASP A 1 119 ? -10.623 18.244 10.669 1.00 80.19 119 ASP A C 1
ATOM 1004 O O . ASP A 1 119 ? -9.812 17.789 9.857 1.00 80.19 119 ASP A O 1
ATOM 1008 N N . VAL A 1 120 ? -11.684 17.533 11.071 1.00 83.75 120 VAL A N 1
ATOM 1009 C CA . VAL A 1 120 ? -11.970 16.173 10.578 1.00 83.75 120 VAL A CA 1
ATOM 1010 C C . VAL A 1 120 ? -12.298 16.188 9.088 1.00 83.75 120 VAL A C 1
ATOM 1012 O O . VAL A 1 120 ? -11.813 15.332 8.343 1.00 83.75 120 VAL A O 1
ATOM 1015 N N . SER A 1 121 ? -13.083 17.169 8.635 1.00 86.25 121 SER A N 1
ATOM 1016 C CA . SER A 1 121 ? -13.413 17.336 7.217 1.00 86.25 121 SER A CA 1
ATOM 1017 C C . SER A 1 121 ? -12.165 17.625 6.372 1.00 86.25 121 SER A C 1
ATOM 1019 O O . SER A 1 121 ? -11.958 16.991 5.333 1.00 86.25 121 SER A O 1
ATOM 1021 N N . SER A 1 122 ? -11.296 18.528 6.835 1.00 87.69 122 SER A N 1
ATOM 1022 C CA . SER A 1 122 ? -10.021 18.845 6.176 1.00 87.69 122 SER A CA 1
ATOM 1023 C C . SER A 1 122 ? -9.107 17.616 6.082 1.00 87.69 122 SER A C 1
ATOM 1025 O O . SER A 1 122 ? -8.592 17.291 5.006 1.00 87.69 122 SER A O 1
ATOM 1027 N N . PHE A 1 123 ? -8.981 16.864 7.179 1.00 88.38 123 PHE A N 1
ATOM 1028 C CA . PHE A 1 123 ? -8.196 15.632 7.211 1.00 88.38 123 PHE A CA 1
ATOM 1029 C C . PHE A 1 123 ? -8.762 14.557 6.269 1.00 88.38 123 PHE A C 1
ATOM 1031 O O . PHE A 1 123 ? -8.014 13.897 5.543 1.00 88.38 123 PHE A O 1
ATOM 1038 N N . GLU A 1 124 ? -10.088 14.408 6.196 1.00 91.12 124 GLU A N 1
ATOM 1039 C CA . GLU A 1 124 ? -10.734 13.497 5.249 1.00 91.12 124 GLU A CA 1
ATOM 1040 C C . GLU A 1 124 ? -10.474 13.894 3.788 1.00 91.12 124 GLU A C 1
ATOM 1042 O O . GLU A 1 124 ? -10.231 13.030 2.935 1.00 91.12 124 GLU A O 1
ATOM 1047 N N . GLU A 1 125 ? -10.514 15.189 3.473 1.00 93.19 125 GLU A N 1
ATOM 1048 C CA . GLU A 1 125 ? -10.177 15.681 2.140 1.00 93.19 125 GLU A CA 1
ATOM 1049 C C . GLU A 1 125 ? -8.727 15.397 1.760 1.00 93.19 125 GLU A C 1
ATOM 1051 O O . GLU A 1 125 ? -8.467 14.937 0.641 1.00 93.19 125 GLU A O 1
ATOM 1056 N N . GLU A 1 126 ? -7.782 15.662 2.663 1.00 91.38 126 GLU A N 1
ATOM 1057 C CA . GLU A 1 126 ? -6.373 15.355 2.439 1.00 91.38 126 GLU A CA 1
ATOM 1058 C C . GLU A 1 126 ? -6.187 13.858 2.192 1.00 91.38 126 GLU A C 1
ATOM 1060 O O . GLU A 1 126 ? -5.565 13.464 1.197 1.00 91.38 126 GLU A O 1
ATOM 1065 N N . ASN A 1 127 ? -6.822 13.024 3.014 1.00 93.50 127 ASN A N 1
ATOM 1066 C CA . ASN A 1 127 ? -6.744 11.580 2.879 1.00 93.50 127 ASN A CA 1
ATOM 1067 C C . ASN A 1 127 ? -7.293 11.109 1.513 1.00 93.50 127 ASN A C 1
ATOM 1069 O O . ASN A 1 127 ? -6.634 10.370 0.776 1.00 93.50 127 ASN A O 1
ATOM 1073 N N . LYS A 1 128 ? -8.434 11.655 1.064 1.00 95.50 128 LYS A N 1
ATOM 1074 C CA . LYS A 1 128 ? -8.975 11.411 -0.291 1.00 95.50 128 LYS A CA 1
ATOM 1075 C C . LYS A 1 128 ? -8.019 11.864 -1.397 1.00 95.50 128 LYS A C 1
ATOM 1077 O O . LYS A 1 128 ? -7.905 11.200 -2.433 1.00 95.50 128 LYS A O 1
ATOM 1082 N N . ARG A 1 129 ? -7.337 13.003 -1.235 1.00 94.44 129 ARG A N 1
ATOM 1083 C CA . ARG A 1 129 ? -6.341 13.486 -2.213 1.00 94.44 129 ARG A CA 1
ATOM 1084 C C . ARG A 1 129 ? -5.150 12.532 -2.293 1.00 94.44 129 ARG A C 1
ATOM 1086 O O . ARG A 1 129 ? -4.695 12.244 -3.404 1.00 94.44 129 ARG A O 1
ATOM 1093 N N . LEU A 1 130 ? -4.677 12.019 -1.159 1.00 93.25 130 LEU A N 1
ATOM 1094 C CA . LEU A 1 130 ? -3.605 11.024 -1.100 1.00 93.25 130 LEU A CA 1
ATOM 1095 C C . LEU A 1 130 ? -4.018 9.714 -1.779 1.00 93.25 130 LEU A C 1
ATOM 1097 O O . LEU A 1 130 ? -3.284 9.253 -2.653 1.00 93.25 130 LEU A O 1
ATOM 1101 N N . GLN A 1 131 ? -5.219 9.193 -1.508 1.00 94.44 131 GLN A N 1
ATOM 1102 C CA . GLN A 1 131 ? -5.755 8.002 -2.187 1.00 94.44 131 GLN A CA 1
ATOM 1103 C C . GLN A 1 131 ? -5.776 8.164 -3.711 1.00 94.44 131 GLN A C 1
ATOM 1105 O O . GLN A 1 131 ? -5.349 7.277 -4.450 1.00 94.44 131 GLN A O 1
ATOM 1110 N N . ARG A 1 132 ? -6.220 9.324 -4.216 1.00 96.38 132 ARG A N 1
ATOM 1111 C CA . ARG A 1 132 ? -6.228 9.599 -5.666 1.00 96.38 132 ARG A CA 1
ATOM 1112 C C . ARG A 1 132 ? -4.820 9.609 -6.255 1.00 96.38 132 ARG A C 1
ATOM 1114 O O . ARG A 1 132 ? -4.627 9.091 -7.352 1.00 96.38 132 ARG A O 1
ATOM 1121 N N . LYS A 1 133 ? -3.846 10.212 -5.564 1.00 94.62 133 LYS A N 1
ATOM 1122 C CA . LYS A 1 133 ? -2.437 10.212 -5.997 1.00 94.62 133 LYS A CA 1
ATOM 1123 C C . LYS A 1 133 ? -1.863 8.797 -5.995 1.00 94.62 133 LYS A C 1
ATOM 1125 O O . LYS A 1 133 ? -1.152 8.439 -6.929 1.00 94.62 133 LYS A O 1
ATOM 1130 N N . LEU A 1 134 ? -2.203 8.003 -4.984 1.00 95.56 134 LEU A N 1
ATOM 1131 C CA . LEU A 1 134 ? -1.753 6.624 -4.849 1.00 95.56 134 LEU A CA 1
ATOM 1132 C C . LEU A 1 134 ? -2.288 5.748 -5.983 1.00 95.56 134 LEU A C 1
ATOM 1134 O O . LEU A 1 134 ? -1.503 5.080 -6.640 1.00 95.56 134 LEU A O 1
ATOM 1138 N N . ARG A 1 135 ? -3.582 5.864 -6.301 1.00 95.75 135 ARG A N 1
ATOM 1139 C CA . ARG A 1 135 ? -4.204 5.169 -7.436 1.00 95.75 135 ARG A CA 1
ATOM 1140 C C . ARG A 1 135 ? -3.597 5.563 -8.786 1.00 95.75 135 ARG A C 1
ATOM 1142 O O . ARG A 1 135 ? -3.462 4.741 -9.679 1.00 95.75 135 ARG A O 1
ATOM 1149 N N . LYS A 1 136 ? -3.220 6.833 -8.967 1.00 95.94 136 LYS A N 1
ATOM 1150 C CA . LYS A 1 136 ? -2.518 7.259 -10.193 1.00 95.94 136 LYS A CA 1
ATOM 1151 C C . LYS A 1 136 ? -1.142 6.606 -10.311 1.00 95.94 136 LYS A C 1
ATOM 1153 O O . LYS A 1 136 ? -0.772 6.191 -11.402 1.00 95.94 136 LYS A O 1
ATOM 1158 N N . LEU A 1 137 ? -0.400 6.533 -9.204 1.00 94.56 137 LEU A N 1
ATOM 1159 C CA . LEU A 1 137 ? 0.905 5.874 -9.165 1.00 94.56 137 LEU A CA 1
ATOM 1160 C C . LEU A 1 137 ? 0.776 4.368 -9.420 1.00 94.56 137 LEU A C 1
ATOM 1162 O O . LEU A 1 137 ? 1.550 3.820 -10.191 1.00 94.56 137 LEU A O 1
ATOM 1166 N N . GLU A 1 138 ? -0.226 3.736 -8.819 1.00 94.69 138 GLU A N 1
ATOM 1167 C CA . GLU A 1 138 ? -0.586 2.337 -9.042 1.00 94.69 138 GLU A CA 1
ATOM 1168 C C . GLU A 1 138 ? -0.839 2.050 -10.526 1.00 94.69 138 GLU A C 1
ATOM 1170 O O . GLU A 1 138 ? -0.143 1.225 -11.108 1.00 94.69 138 GLU A O 1
ATOM 1175 N N . ASN A 1 139 ? -1.737 2.806 -11.167 1.00 94.94 139 ASN A N 1
ATOM 1176 C CA . ASN A 1 139 ? -2.029 2.644 -12.593 1.00 94.94 139 ASN A CA 1
ATOM 1177 C C . ASN A 1 139 ? -0.793 2.886 -13.475 1.00 94.94 139 ASN A C 1
ATOM 1179 O O . ASN A 1 139 ? -0.606 2.203 -14.480 1.00 94.94 139 ASN A O 1
ATOM 1183 N N . TYR A 1 140 ? 0.044 3.869 -13.125 1.00 95.00 140 TYR A N 1
ATOM 1184 C CA . TYR A 1 140 ? 1.296 4.131 -13.838 1.00 95.00 140 TYR A CA 1
ATOM 1185 C C . TYR A 1 140 ? 2.257 2.939 -13.735 1.00 95.00 140 TYR A C 1
ATOM 1187 O O . TYR A 1 140 ? 2.805 2.526 -14.752 1.00 95.00 140 TYR A O 1
ATOM 1195 N N . LEU A 1 141 ? 2.423 2.357 -12.542 1.00 94.12 141 LEU A N 1
ATOM 1196 C CA . LEU A 1 141 ? 3.286 1.192 -12.333 1.00 94.12 141 LEU A CA 1
ATOM 1197 C C . LEU A 1 141 ? 2.738 -0.046 -13.045 1.00 94.12 141 LEU A C 1
ATOM 1199 O O . LEU A 1 141 ? 3.493 -0.733 -13.721 1.00 94.12 141 LEU A O 1
ATOM 1203 N N . GLU A 1 142 ? 1.430 -0.292 -12.962 1.00 93.00 142 GLU A N 1
ATOM 1204 C CA . GLU A 1 142 ? 0.759 -1.366 -13.701 1.00 93.00 142 GLU A CA 1
ATOM 1205 C C . GLU A 1 142 ? 0.958 -1.214 -15.209 1.00 93.00 142 GLU A C 1
ATOM 1207 O O . GLU A 1 142 ? 1.352 -2.162 -15.878 1.00 93.00 142 GLU A O 1
ATOM 1212 N N . THR A 1 143 ? 0.755 -0.013 -15.751 1.00 92.06 143 THR A N 1
ATOM 1213 C CA . THR A 1 143 ? 0.951 0.242 -17.185 1.00 92.06 143 THR A CA 1
ATOM 1214 C C . THR A 1 143 ? 2.413 0.047 -17.574 1.00 92.06 143 THR A C 1
ATOM 1216 O O . THR A 1 143 ? 2.703 -0.665 -18.526 1.00 92.06 143 THR A O 1
ATOM 1219 N N . LYS A 1 144 ? 3.347 0.614 -16.807 1.00 90.00 144 LYS A N 1
ATOM 1220 C CA . LYS A 1 144 ? 4.783 0.508 -17.078 1.00 90.00 144 LYS A CA 1
ATOM 1221 C C . LYS A 1 144 ? 5.274 -0.939 -17.054 1.00 90.00 144 LYS A C 1
ATOM 1223 O O . LYS A 1 144 ? 6.099 -1.288 -17.886 1.00 90.00 144 LYS A O 1
ATOM 1228 N N . ILE A 1 145 ? 4.777 -1.760 -16.127 1.00 89.94 145 ILE A N 1
ATOM 1229 C CA . ILE A 1 145 ? 5.229 -3.144 -15.916 1.00 89.94 145 ILE A CA 1
ATOM 1230 C C . ILE A 1 145 ? 4.523 -4.131 -16.856 1.00 89.94 145 ILE A C 1
ATOM 1232 O O . ILE A 1 145 ? 5.163 -5.049 -17.362 1.00 89.94 145 ILE A O 1
ATOM 1236 N N . ILE A 1 146 ? 3.215 -3.960 -17.071 1.00 84.50 146 ILE A N 1
ATOM 1237 C CA . ILE A 1 146 ? 2.369 -4.914 -17.808 1.00 84.50 146 ILE A CA 1
ATOM 1238 C C . ILE A 1 146 ? 2.264 -4.545 -19.292 1.00 84.50 146 ILE A C 1
ATOM 1240 O O . ILE A 1 146 ? 2.205 -5.432 -20.132 1.00 84.50 146 ILE A O 1
ATOM 1244 N N . HIS A 1 147 ? 2.239 -3.251 -19.625 1.00 69.81 147 HIS A N 1
ATOM 1245 C CA . HIS A 1 147 ? 1.987 -2.755 -20.984 1.00 69.81 147 HIS A CA 1
ATOM 1246 C C . HIS A 1 147 ? 3.250 -2.216 -21.669 1.00 69.81 147 HIS A C 1
ATOM 1248 O O . HIS A 1 147 ? 3.152 -1.394 -22.574 1.00 69.81 147 HIS A O 1
ATOM 1254 N N . THR A 1 148 ? 4.442 -2.678 -21.286 1.00 60.97 148 THR A N 1
ATOM 1255 C CA . THR A 1 148 ? 5.700 -2.404 -22.013 1.00 60.97 148 THR A CA 1
ATOM 1256 C C . THR A 1 148 ? 5.800 -3.176 -23.343 1.00 60.97 148 THR A C 1
ATOM 1258 O O . THR A 1 148 ? 6.873 -3.613 -23.748 1.00 60.97 148 THR A O 1
ATOM 1261 N N . GLU A 1 149 ? 4.671 -3.333 -24.032 1.00 47.91 149 GLU A N 1
ATOM 1262 C CA . GLU A 1 149 ? 4.601 -3.605 -25.463 1.00 47.91 149 GLU A CA 1
ATOM 1263 C C . GLU A 1 149 ? 4.067 -2.345 -26.141 1.00 47.91 149 GLU A C 1
ATOM 1265 O O . GLU A 1 149 ? 2.857 -2.207 -26.286 1.00 47.91 149 GLU A O 1
ATOM 1270 N N . LEU A 1 150 ? 4.955 -1.419 -26.504 1.00 37.19 150 LEU A N 1
ATOM 1271 C CA . LEU A 1 150 ? 4.753 -0.449 -27.587 1.00 37.19 150 LEU A CA 1
ATOM 1272 C C . LEU A 1 150 ? 6.116 0.048 -28.081 1.00 37.19 150 LEU A C 1
ATOM 1274 O O . LEU A 1 150 ? 6.833 0.688 -27.279 1.00 37.19 150 LEU A O 1
#

Radius of gyration: 30.93 Å; chains: 1; bounding box: 42×55×118 Å

Foldseek 3Di:
DDDDDDPDDDDDDPVVVVVVVVVVVVVVVVVVVVVVVVVVVVVVVVVVVPDLAPDPVLSVLLVLQVPDPPDDPVVSVVLSVLSNVLRVLVVVLVVLVVVLVVVVVVDVVVDPPDPCPVVSVVSVVVSVVSVVVSVVSVVVSCCVRVVPPD

=== Feature glossary ===
Key to the feature types in this record:

pLDDT. pLDDT is the predicted lDDT-Cα score: AlphaFold's confidence that the local environment of each residue (all inter-atomic distances within 15 Å) is correctly placed. It is a per-residue number between 0 and 100, with higher meaning more reliable.

Radius of gyration, Cα contacts, bounding box. The geometric summary reports three shape descriptors. Rg (radius of gyration) measures how spread out the Cα atoms are about their centre of mass; compact globular proteins have small Rg, elongated or unfolded ones large. Cα contacts (<8 Å, |i−j|>4) count long-range residue pairs in spatial proximity — high for tightly packed folds, near zero for rods or random coil. The bounding-box extents give the protein's footprint along x, y, z in Å.

Backbone torsions (φ/ψ). Backbone dihedral angles. Every residue except chain termini has a φ (preceding-C → N → Cα → C) and a ψ (N → Cα → C → next-N). They are reported in degrees following the IUPAC sign convention. Secondary structure is essentially a statement about which (φ, ψ) basin each residue occupies.

Contact-map, Ramachandran, and PAE plots. Plot images: a contact map (which residues are close in 3D, as an N×N binary image), a Ramachandran scatter (backbone torsion angles, revealing secondary-structure composition at a glance), and — for AlphaFold structures — a PAE heatmap (pairwise prediction confidence).

Predicted aligned error. Predicted Aligned Error (PAE) is an AlphaFold confidence matrix: entry (i, j) is the expected error in the position of residue j, in ångströms, when the prediction is superimposed on the true structure at residue i. Low PAE within a block of residues means that block is internally rigid and well-predicted; high PAE between two blocks means their relative placement is uncertain even if each block individually is confident.

Secondary structure (3-state, P-SEA). Three-state secondary structure (P-SEA) collapses the eight DSSP classes into helix (a), strand (b), and coil (c). P-SEA assigns these from Cα geometry alone — distances and angles — without requiring backbone oxygens, so it works on any Cα trace.

Solvent-accessible surface area. Solvent-accessible surface area (SASA) is the area in Å² traced out by the centre of a 1.4 Å probe sphere (a water molecule) rolled over the protein's van der Waals surface (Shrake–Rupley / Lee–Richards construction). Buried residues have near-zero SASA; fully exposed residues can exceed 200 Å². The total SASA scales roughly with the number of surface residues.

Foldseek 3Di. The Foldseek 3Di string encodes local tertiary geometry as a 20-letter alphabet — one character per residue — derived from the relative positions of nearby Cα atoms. Unlike the amino-acid sequence, 3Di is a direct function of the 3D structure, so two proteins with the same fold have similar 3Di strings even at low sequence identity.

B-factor. For experimental (PDB) structures, the B-factor (temperature factor) quantifies the positional spread of each atom in the crystal — a combination of thermal vibration and static disorder — in units of Å². High B-factors mark flexible loops or poorly resolved regions; low B-factors mark the rigid, well-ordered core.

mmCIF coordinates. The mmCIF block holds the 3D Cartesian coordinates of each backbone atom (N, Cα, C, O) in ångströms. mmCIF is the PDB's canonical archive format — a tagged-loop text representation of the atomic model.

InterPro / GO / CATH / organism. Functional annotations link the protein to curated databases. InterPro entries identify conserved domains and families by matching the sequence against member-database signatures (Pfam, PROSITE, CDD, …). Gene Ontology (GO) terms describe molecular function, biological process, and cellular component in a controlled vocabulary. CATH places the structure in a hierarchical fold classification (Class/Architecture/Topology/Homologous-superfamily). The organism is the source species.

Rendered structure images. Structure images are PyMOL renders from six orthogonal camera directions. Cartoon representation draws helices as coils and strands as arrows; sticks shows the backbone as bonds; surface shows t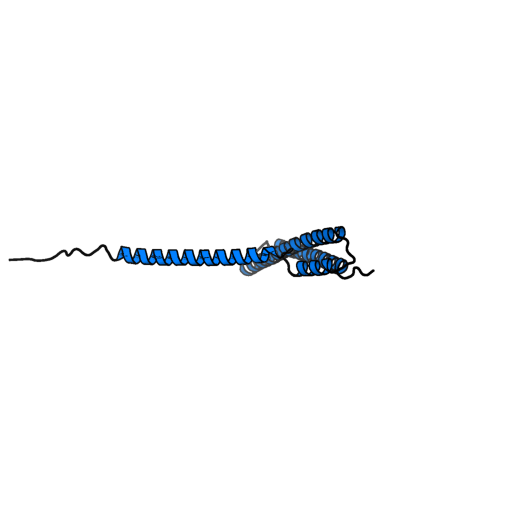he solvent-excluded envelope. Rainbow coloring maps sequence position to hue (blue→red, N→C); chain coloring assigns a distinct color per polypeptide.

Sequence. This is the polypeptide sequence — one letter per residue, N-terminus first. Length ranges from a few dozen residues for small domains to over a thousand for large multi-domain proteins.

Secondary structure (8-state, DSSP). The SS8 string is DSSP's per-residue secondary-structure call. α-helix (H) means an i→i+4 H-bond ladder; β-strand (E) means the residue participates in a β-sheet; 3₁₀ (G) and π (I) are tighter and wider helices; T/S are turns/bends; '-' is loop.

Nearest PDB structures. Structural nearest neighbors (via Foldseek easy-search vs the PDB). Reported per hit: target PDB id, E-value, and alignment TM-score. A TM-score above ~0.5 is the conventional threshold for 'same fold'.